Protein AF-A0A3N5MN33-F1 (afdb_monomer)

Solvent-accessible surface area (backbone atoms only — not comparable to full-atom values): 5047 Å² total; per-residue (Å²): 129,91,70,48,53,79,38,58,36,90,40,32,30,24,33,68,89,65,54,50,27,38,59,73,56,95,47,33,31,31,34,60,86,83,36,50,74,44,83,46,56,82,87,47,63,53,47,78,64,48,70,69,57,51,50,50,36,31,76,70,64,37,28,65,50,70,63,99,57,39,34,22,25,44,92,63,66,76,78,83,73,81,78,86,127

Structure (mmCIF, N/CA/C/O backbone):
data_AF-A0A3N5MN33-F1
#
_entry.id   AF-A0A3N5MN33-F1
#
loop_
_atom_site.group_PDB
_atom_site.id
_atom_site.type_symbol
_atom_site.label_atom_id
_atom_site.label_alt_id
_atom_site.label_comp_id
_atom_site.label_asym_id
_atom_site.label_entity_id
_atom_site.label_seq_id
_atom_site.pdbx_PDB_ins_code
_atom_site.Cartn_x
_atom_site.Cartn_y
_atom_site.Cartn_z
_atom_site.occupancy
_atom_site.B_iso_or_equiv
_atom_site.auth_seq_id
_atom_site.auth_comp_id
_atom_site.auth_asym_id
_atom_site.auth_atom_id
_atom_site.pdbx_PDB_model_num
ATOM 1 N N . MET A 1 1 ? -9.600 -16.572 13.216 1.00 47.69 1 MET A N 1
ATOM 2 C CA . MET A 1 1 ? -8.450 -16.843 12.329 1.00 47.69 1 MET A CA 1
ATOM 3 C C . MET A 1 1 ? -8.316 -15.628 11.439 1.00 47.69 1 MET A C 1
ATOM 5 O O . MET A 1 1 ? -9.329 -15.242 10.873 1.00 47.69 1 MET A O 1
ATOM 9 N N . THR A 1 2 ? -7.159 -14.974 11.378 1.00 51.59 2 THR A N 1
ATOM 10 C CA . THR A 1 2 ? -6.985 -13.847 10.453 1.00 51.59 2 THR A CA 1
ATOM 11 C C . THR A 1 2 ? -6.988 -14.414 9.036 1.00 51.59 2 THR A C 1
ATOM 13 O O . THR A 1 2 ? -6.086 -15.163 8.672 1.00 51.59 2 THR A O 1
ATOM 16 N N . SER A 1 3 ? -8.057 -14.167 8.283 1.00 71.06 3 SER A N 1
ATOM 17 C CA . SER A 1 3 ? -8.200 -14.611 6.899 1.00 71.06 3 SER A CA 1
ATOM 18 C C . SER A 1 3 ? -7.574 -13.571 5.978 1.00 71.06 3 SER A C 1
ATOM 20 O O . SER A 1 3 ? -8.074 -12.460 5.885 1.00 71.06 3 SER A O 1
ATOM 22 N N . GLY A 1 4 ? -6.480 -13.898 5.302 1.00 80.12 4 GLY A N 1
ATOM 23 C CA . GLY A 1 4 ? -5.846 -12.982 4.356 1.00 80.12 4 GLY A CA 1
ATOM 24 C C . GLY A 1 4 ? -4.378 -13.306 4.130 1.00 80.12 4 GLY A C 1
ATOM 25 O O . GLY A 1 4 ? -3.764 -14.026 4.916 1.00 80.12 4 GLY A O 1
ATOM 26 N N . VAL A 1 5 ? -3.824 -12.775 3.047 1.00 90.06 5 VAL A N 1
ATOM 27 C CA . VAL A 1 5 ? -2.402 -12.861 2.725 1.00 90.06 5 VAL A CA 1
ATOM 28 C C . VAL A 1 5 ? -1.673 -11.783 3.533 1.00 90.06 5 VAL A C 1
ATOM 30 O O . VAL A 1 5 ? -1.952 -10.597 3.334 1.00 90.06 5 VAL A O 1
ATOM 33 N N . PRO A 1 6 ? -0.785 -12.153 4.472 1.00 94.31 6 PRO A N 1
ATOM 34 C CA . PRO A 1 6 ? -0.057 -11.179 5.268 1.00 94.31 6 PRO A CA 1
ATOM 35 C C . PRO A 1 6 ? 1.037 -10.518 4.427 1.00 94.31 6 PRO A C 1
ATOM 37 O O . PRO A 1 6 ? 1.870 -11.196 3.828 1.00 94.31 6 PRO A O 1
ATOM 40 N N . VAL A 1 7 ? 1.059 -9.188 4.433 1.00 94.31 7 VAL A N 1
ATOM 41 C CA . VAL A 1 7 ? 2.095 -8.372 3.794 1.00 94.31 7 VAL A CA 1
ATOM 42 C C . VAL A 1 7 ? 2.692 -7.417 4.821 1.00 94.31 7 VAL A C 1
ATOM 44 O O . VAL A 1 7 ? 1.983 -6.835 5.647 1.00 94.31 7 VAL A O 1
ATOM 47 N N . THR A 1 8 ? 4.014 -7.251 4.778 1.00 96.00 8 THR A N 1
ATOM 48 C CA . THR A 1 8 ? 4.723 -6.261 5.595 1.00 96.00 8 THR A CA 1
ATOM 49 C C . THR A 1 8 ? 4.225 -4.865 5.242 1.00 96.00 8 THR A C 1
ATOM 51 O O . THR A 1 8 ? 4.348 -4.430 4.101 1.00 96.00 8 THR A O 1
ATOM 54 N N . ARG A 1 9 ? 3.710 -4.118 6.223 1.00 96.88 9 ARG A N 1
ATOM 55 C CA . ARG A 1 9 ? 3.154 -2.773 5.998 1.00 96.88 9 ARG A CA 1
ATOM 56 C C . ARG A 1 9 ? 4.172 -1.800 5.400 1.00 96.88 9 ARG A C 1
ATOM 58 O O . ARG A 1 9 ? 3.793 -0.927 4.634 1.00 96.88 9 ARG A O 1
ATOM 65 N N . GLY A 1 10 ? 5.457 -1.972 5.711 1.00 96.56 10 GLY A N 1
ATOM 66 C CA . GLY A 1 10 ? 6.543 -1.182 5.124 1.00 96.56 10 GLY A CA 1
ATOM 67 C C . GLY A 1 10 ? 6.726 -1.365 3.612 1.00 96.56 10 GLY A C 1
ATOM 68 O O . GLY A 1 10 ? 7.400 -0.548 3.001 1.00 96.56 10 GLY A O 1
ATOM 69 N N . TRP A 1 11 ? 6.132 -2.398 3.010 1.00 96.62 11 TRP A N 1
ATOM 70 C CA . TRP A 1 11 ? 6.109 -2.599 1.555 1.00 96.62 11 TRP A CA 1
ATOM 71 C C . TRP A 1 11 ? 4.861 -2.009 0.903 1.00 96.62 11 TRP A C 1
ATOM 73 O O . TRP A 1 11 ? 4.733 -2.042 -0.313 1.00 96.62 11 TRP A O 1
ATOM 83 N N . VAL A 1 12 ? 3.928 -1.477 1.694 1.00 97.88 12 VAL A N 1
ATOM 84 C CA . VAL A 1 12 ? 2.697 -0.871 1.197 1.00 97.88 12 VAL A CA 1
ATOM 85 C C . VAL A 1 12 ? 2.837 0.645 1.249 1.00 97.88 12 VAL A C 1
ATOM 87 O O . VAL A 1 12 ? 3.114 1.228 2.301 1.00 97.88 12 VAL A O 1
ATOM 90 N N . PHE A 1 13 ? 2.636 1.305 0.115 1.00 98.38 13 PHE A N 1
ATOM 91 C CA . PHE A 1 13 ? 2.790 2.753 0.006 1.00 98.38 13 PHE A CA 1
ATOM 92 C C . PHE A 1 13 ? 1.841 3.346 -1.032 1.00 98.38 13 PHE A C 1
ATOM 94 O O . PHE A 1 13 ? 1.135 2.629 -1.738 1.00 98.38 13 PHE A O 1
ATOM 101 N N . VAL A 1 14 ? 1.789 4.675 -1.077 1.00 98.38 14 VAL A N 1
ATOM 102 C CA . VAL A 1 14 ? 0.930 5.430 -1.987 1.00 98.38 14 VAL A CA 1
ATOM 103 C C . VAL A 1 14 ? 1.797 6.099 -3.045 1.00 98.38 14 VAL A C 1
ATOM 105 O O . VAL A 1 14 ? 2.760 6.800 -2.711 1.00 98.38 14 VAL A O 1
ATOM 108 N N . LEU A 1 15 ? 1.458 5.891 -4.316 1.00 97.81 15 LEU A N 1
ATOM 109 C CA . LEU A 1 15 ? 2.094 6.575 -5.442 1.00 97.81 15 LEU A CA 1
ATOM 110 C C . LEU A 1 15 ? 1.715 8.061 -5.462 1.00 97.81 15 LEU A C 1
ATOM 112 O O . LEU A 1 15 ? 0.699 8.467 -4.897 1.00 97.81 15 LEU A O 1
ATOM 116 N N . LYS A 1 16 ? 2.490 8.897 -6.162 1.00 97.81 16 LYS A N 1
ATOM 117 C CA . LYS A 1 16 ? 2.143 10.320 -6.375 1.00 97.81 16 LYS A CA 1
ATOM 118 C C . LYS A 1 16 ? 0.769 10.521 -7.020 1.00 97.81 16 LYS A C 1
ATOM 120 O O . LYS A 1 16 ? 0.149 11.563 -6.829 1.00 97.81 16 LYS A O 1
ATOM 125 N N . THR A 1 17 ? 0.312 9.530 -7.775 1.00 96.00 17 THR A N 1
ATOM 126 C CA . THR A 1 17 ? -0.987 9.476 -8.452 1.00 96.00 17 THR A CA 1
ATOM 127 C C . THR A 1 17 ? -2.140 9.061 -7.525 1.00 96.00 17 THR A C 1
ATOM 129 O O . THR A 1 17 ? -3.299 9.273 -7.871 1.00 96.00 17 THR A O 1
ATOM 132 N N . GLY A 1 18 ? -1.841 8.588 -6.308 1.00 96.50 18 GLY A N 1
ATOM 133 C CA . GLY A 1 18 ? -2.815 8.316 -5.247 1.00 96.50 18 GLY A CA 1
ATOM 134 C C . GLY A 1 18 ? -3.174 6.843 -5.051 1.00 96.50 18 GLY A C 1
ATOM 135 O O . GLY A 1 18 ? -3.835 6.514 -4.067 1.00 96.50 18 GLY A O 1
ATOM 136 N N . GLU A 1 19 ? -2.736 5.947 -5.932 1.00 97.31 19 GLU A N 1
ATOM 137 C CA . GLU A 1 19 ? -2.977 4.512 -5.791 1.00 97.31 19 GLU A CA 1
ATOM 138 C C . GLU A 1 19 ? -2.142 3.908 -4.665 1.00 97.31 19 GLU A C 1
ATOM 140 O O . GLU A 1 19 ? -0.968 4.244 -4.479 1.00 97.31 19 GLU A O 1
ATOM 145 N N . VAL A 1 20 ? -2.755 2.974 -3.937 1.00 97.88 20 VAL A N 1
ATOM 146 C CA . VAL A 1 20 ? -2.091 2.194 -2.892 1.00 97.88 20 VAL A CA 1
ATOM 147 C C . VAL A 1 20 ? -1.554 0.908 -3.508 1.00 97.88 20 VAL A C 1
ATOM 149 O O . VAL A 1 20 ? -2.312 0.126 -4.089 1.00 97.88 20 VAL A O 1
ATOM 152 N N . VAL A 1 21 ? -0.253 0.687 -3.363 1.00 97.75 21 VAL A N 1
ATOM 153 C CA . VAL A 1 21 ? 0.464 -0.409 -4.016 1.00 97.75 21 VAL A CA 1
ATOM 154 C C . VAL A 1 21 ? 1.303 -1.219 -3.028 1.00 97.75 21 VAL A C 1
ATOM 156 O O . VAL A 1 21 ? 1.626 -0.739 -1.941 1.00 97.75 21 VAL A O 1
ATOM 159 N N . ILE A 1 22 ? 1.663 -2.443 -3.419 1.00 96.69 22 ILE A N 1
ATOM 160 C CA . ILE A 1 22 ? 2.652 -3.299 -2.743 1.00 96.69 22 ILE A CA 1
ATOM 161 C C . ILE A 1 22 ? 3.943 -3.285 -3.559 1.00 96.69 22 ILE A C 1
ATOM 163 O O . ILE A 1 22 ? 3.888 -3.517 -4.767 1.00 96.69 22 ILE A O 1
ATOM 167 N N . ASP A 1 23 ? 5.080 -3.063 -2.904 1.00 95.25 23 ASP A N 1
ATOM 168 C CA . ASP A 1 23 ? 6.412 -3.272 -3.469 1.00 95.25 23 ASP A CA 1
ATOM 169 C C . ASP A 1 23 ? 6.761 -4.763 -3.511 1.00 95.25 23 ASP A C 1
ATOM 171 O O . ASP A 1 23 ? 6.752 -5.441 -2.480 1.00 95.25 23 ASP A O 1
ATOM 175 N N . TRP A 1 24 ? 7.100 -5.262 -4.698 1.00 90.50 24 TRP A N 1
ATOM 176 C CA . TRP A 1 24 ? 7.603 -6.621 -4.897 1.00 90.50 24 TRP A CA 1
ATOM 177 C C . TRP A 1 24 ? 9.116 -6.666 -5.144 1.00 90.50 24 TRP A C 1
ATOM 179 O O . TRP A 1 24 ? 9.635 -7.721 -5.504 1.00 90.50 24 TRP A O 1
ATOM 189 N N . ALA A 1 25 ? 9.813 -5.548 -4.922 1.00 86.38 25 ALA A N 1
ATOM 190 C CA . ALA A 1 25 ? 11.178 -5.29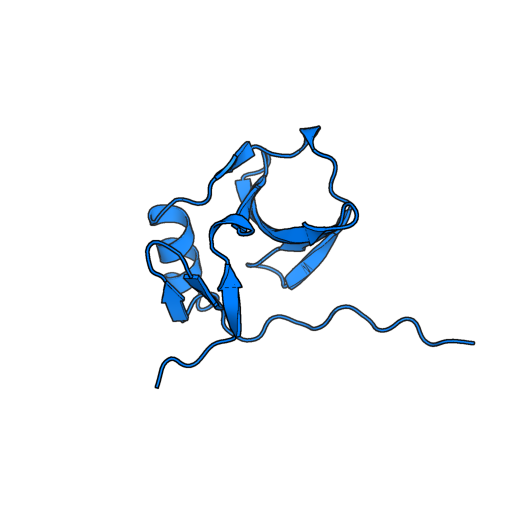2 -5.360 1.00 86.38 25 ALA A CA 1
ATOM 191 C C . ALA A 1 25 ? 11.316 -5.297 -6.898 1.00 86.38 25 ALA A C 1
ATOM 193 O O . ALA A 1 25 ? 10.331 -5.301 -7.641 1.00 86.38 25 ALA A O 1
ATOM 194 N N . ASP A 1 26 ? 12.557 -5.206 -7.387 1.00 88.31 26 ASP A 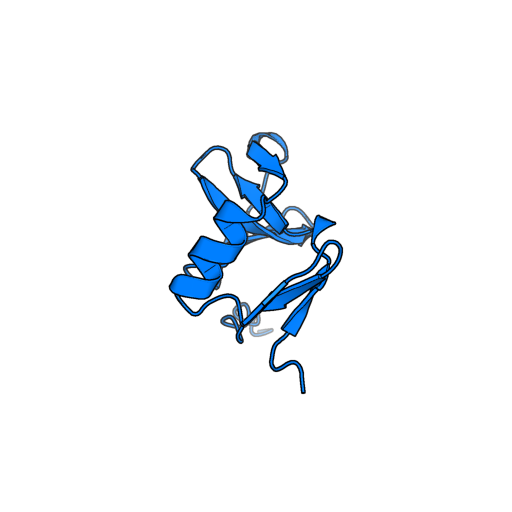N 1
ATOM 195 C CA . ASP A 1 26 ? 12.911 -5.260 -8.815 1.00 88.31 26 ASP A CA 1
ATOM 196 C C . ASP A 1 26 ? 12.149 -4.262 -9.711 1.00 88.31 26 ASP A C 1
ATOM 198 O 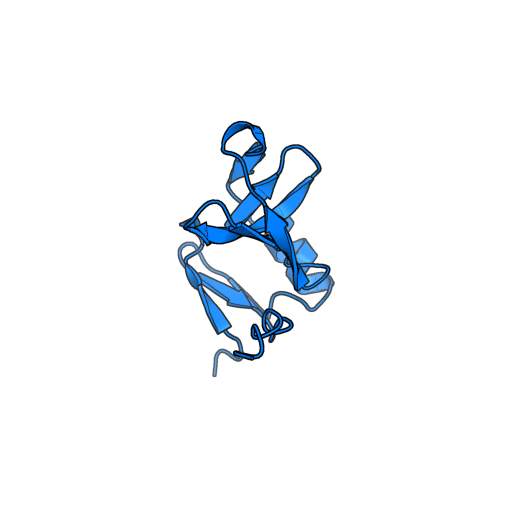O . ASP A 1 26 ? 11.851 -4.537 -10.876 1.00 88.31 26 ASP A O 1
ATOM 202 N N . GLY A 1 27 ? 11.823 -3.084 -9.164 1.00 92.00 27 GLY A N 1
ATOM 203 C CA . GLY A 1 27 ? 11.117 -2.030 -9.897 1.00 92.00 27 GLY A CA 1
ATOM 204 C C . GLY A 1 27 ? 9.699 -2.435 -10.299 1.00 92.00 27 GLY A C 1
ATOM 205 O O . GLY A 1 27 ? 9.219 -2.039 -11.364 1.00 92.00 27 GLY A O 1
ATOM 206 N N . ARG A 1 28 ? 9.027 -3.256 -9.485 1.00 95.19 28 ARG A N 1
ATOM 207 C CA . ARG A 1 28 ? 7.660 -3.711 -9.736 1.00 95.19 28 ARG A CA 1
ATOM 208 C C . ARG A 1 28 ? 6.778 -3.502 -8.519 1.00 95.19 28 ARG A C 1
ATOM 210 O O . ARG A 1 28 ? 7.095 -3.934 -7.416 1.00 95.19 28 ARG A O 1
ATOM 217 N N . VAL A 1 29 ? 5.608 -2.927 -8.767 1.00 96.69 29 VAL A N 1
ATOM 218 C CA . VAL A 1 29 ? 4.558 -2.790 -7.759 1.00 96.69 29 VAL A CA 1
ATOM 219 C C . VAL A 1 29 ? 3.256 -3.404 -8.250 1.00 96.69 29 VAL A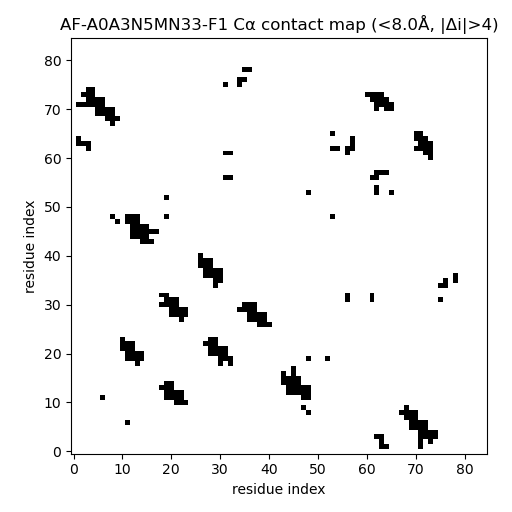 C 1
ATOM 221 O O . VAL A 1 29 ? 3.037 -3.544 -9.457 1.00 96.69 29 VAL A O 1
ATOM 224 N N . GLN A 1 30 ? 2.387 -3.768 -7.313 1.00 95.38 30 GLN A N 1
ATOM 225 C CA . GLN A 1 30 ? 1.029 -4.224 -7.601 1.00 95.38 30 GLN A CA 1
ATOM 226 C C . GLN A 1 30 ? 0.010 -3.277 -6.979 1.00 95.38 30 GLN A C 1
ATOM 228 O O . GLN A 1 30 ? 0.076 -2.992 -5.785 1.00 95.38 30 GLN A O 1
ATOM 233 N N . ASP A 1 31 ? -0.945 -2.819 -7.779 1.00 95.94 31 ASP A N 1
ATOM 234 C CA . ASP A 1 31 ? -2.087 -2.042 -7.309 1.00 95.94 31 ASP A CA 1
ATOM 235 C C . ASP A 1 31 ? -3.014 -2.916 -6.460 1.00 95.94 31 ASP A C 1
ATOM 237 O O . ASP A 1 31 ? -3.459 -3.974 -6.903 1.00 95.94 31 ASP A O 1
ATOM 241 N N . ILE A 1 32 ? -3.311 -2.492 -5.230 1.00 95.88 32 ILE A N 1
ATOM 242 C CA . ILE A 1 32 ? -4.141 -3.286 -4.311 1.00 95.88 32 ILE A CA 1
ATOM 243 C C . ILE A 1 32 ? -5.624 -3.238 -4.709 1.00 95.88 32 ILE A C 1
ATOM 245 O O . ILE A 1 32 ? -6.381 -4.171 -4.430 1.00 95.88 32 ILE A O 1
ATOM 249 N N . MET A 1 33 ? -6.063 -2.157 -5.355 1.00 93.69 33 MET A N 1
ATOM 250 C CA . MET A 1 33 ? -7.448 -1.978 -5.771 1.00 93.69 33 MET A CA 1
ATOM 251 C C . MET A 1 33 ? -7.773 -2.769 -7.039 1.00 93.69 33 MET A C 1
ATOM 253 O O . MET A 1 33 ? -8.808 -3.441 -7.074 1.00 93.69 33 MET A O 1
ATOM 257 N N . SER A 1 34 ? -6.927 -2.699 -8.070 1.00 92.38 34 SER A N 1
ATOM 258 C CA . SER A 1 34 ? -7.150 -3.405 -9.338 1.00 92.38 34 SER A CA 1
ATOM 259 C C . SER A 1 34 ? -6.520 -4.798 -9.367 1.00 92.38 34 SER A C 1
ATOM 261 O O . SER A 1 34 ? -7.081 -5.709 -9.972 1.00 92.38 34 SER A O 1
ATOM 263 N N . GLY A 1 35 ? -5.409 -4.995 -8.656 1.00 91.81 35 GLY A N 1
ATOM 264 C CA . GLY A 1 35 ? -4.583 -6.197 -8.738 1.00 91.81 35 GLY A CA 1
ATOM 265 C C . GLY A 1 35 ? -3.516 -6.139 -9.833 1.00 91.81 35 GLY A C 1
ATOM 266 O O . GLY A 1 35 ? -2.757 -7.099 -9.970 1.00 91.81 35 GLY A O 1
ATOM 267 N N . ASP A 1 36 ? -3.436 -5.049 -10.601 1.00 92.31 36 ASP A N 1
ATOM 268 C CA . ASP A 1 36 ? -2.530 -4.949 -11.745 1.00 92.31 36 ASP A CA 1
ATOM 269 C C . ASP A 1 36 ? -1.083 -4.725 -11.319 1.00 92.31 36 ASP A C 1
ATOM 271 O O . ASP A 1 36 ? -0.778 -3.906 -10.448 1.00 92.31 36 ASP A O 1
ATOM 275 N N . PHE A 1 37 ? -0.175 -5.404 -12.015 1.00 92.44 37 PHE A N 1
ATOM 276 C CA . PHE A 1 37 ? 1.257 -5.165 -11.903 1.00 92.44 37 PHE A CA 1
ATOM 277 C C . PHE A 1 37 ? 1.675 -4.017 -12.811 1.00 92.44 37 PHE A C 1
ATOM 279 O O . PHE A 1 37 ? 1.256 -3.933 -13.965 1.00 92.44 37 PHE A O 1
ATOM 286 N N . ARG A 1 38 ? 2.559 -3.161 -12.308 1.00 92.88 38 ARG A N 1
ATOM 287 C CA . ARG A 1 38 ? 3.136 -2.059 -13.076 1.00 92.88 38 ARG A CA 1
ATOM 288 C C . ARG A 1 38 ? 4.616 -1.889 -12.761 1.00 92.88 38 ARG A C 1
ATOM 290 O O . ARG A 1 38 ? 5.089 -2.273 -11.689 1.00 92.88 38 ARG A O 1
ATOM 297 N N . VAL A 1 39 ? 5.338 -1.336 -13.731 1.00 94.19 39 VAL A N 1
ATOM 298 C CA . VAL A 1 39 ? 6.721 -0.895 -13.534 1.00 94.19 39 VAL A CA 1
ATOM 299 C C . VAL A 1 39 ? 6.710 0.266 -12.546 1.00 94.19 39 VAL A C 1
ATOM 301 O O . VAL A 1 39 ? 5.815 1.109 -12.588 1.00 94.19 39 VAL A O 1
ATOM 304 N N . TYR A 1 40 ? 7.694 0.277 -11.663 1.00 94.44 40 TYR A N 1
ATOM 305 C CA . TYR A 1 40 ? 7.867 1.267 -10.620 1.00 94.44 40 TYR A CA 1
ATOM 306 C C . TYR A 1 40 ? 9.254 1.892 -10.716 1.00 94.44 40 TYR A C 1
ATOM 308 O O . TYR A 1 40 ? 10.265 1.191 -10.790 1.00 94.44 40 TYR A O 1
ATOM 316 N N . ASP A 1 41 ? 9.279 3.219 -10.703 1.00 94.06 41 ASP A N 1
ATOM 317 C CA . ASP A 1 41 ? 10.472 4.037 -10.541 1.00 94.06 41 ASP A CA 1
ATOM 318 C C . ASP A 1 41 ? 10.366 4.753 -9.188 1.00 94.06 41 ASP A C 1
ATOM 320 O O . ASP A 1 41 ? 9.292 5.214 -8.803 1.00 94.06 41 ASP A O 1
ATOM 324 N N . GLU A 1 42 ? 11.473 4.875 -8.455 1.00 92.62 42 G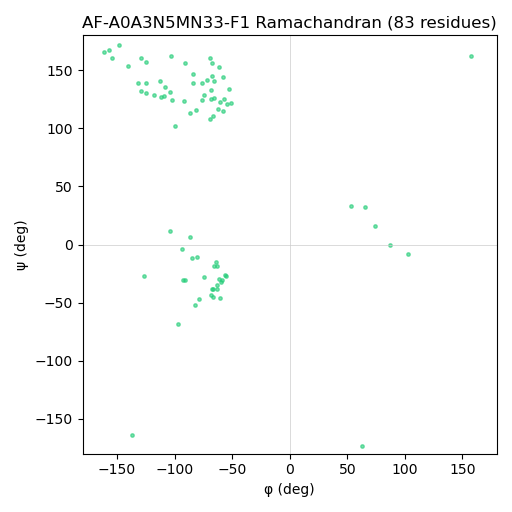LU A N 1
ATOM 325 C CA . GLU A 1 42 ? 11.495 5.517 -7.134 1.00 92.62 42 GLU A CA 1
ATOM 326 C C . GLU A 1 42 ? 10.934 6.951 -7.171 1.00 92.62 42 GLU A C 1
ATOM 328 O O . GLU A 1 42 ? 10.334 7.423 -6.203 1.00 92.62 42 GLU A O 1
ATOM 333 N N . LYS A 1 43 ? 11.030 7.639 -8.318 1.00 96.00 43 LYS A N 1
ATOM 334 C CA . LYS A 1 43 ? 10.429 8.968 -8.506 1.00 96.00 43 LYS A CA 1
ATOM 335 C C . LYS A 1 43 ? 8.900 8.973 -8.403 1.00 96.00 43 LYS A C 1
ATOM 337 O O . LYS A 1 43 ? 8.333 10.052 -8.221 1.00 96.00 43 LYS A O 1
ATOM 342 N N . ASP A 1 44 ? 8.240 7.827 -8.542 1.00 96.50 44 ASP A N 1
ATOM 343 C CA . ASP A 1 44 ? 6.783 7.687 -8.488 1.00 96.50 44 ASP A CA 1
ATOM 344 C C . ASP A 1 44 ? 6.276 7.536 -7.046 1.00 96.50 44 ASP A C 1
ATOM 346 O O . ASP A 1 44 ? 5.076 7.684 -6.788 1.00 96.50 44 ASP A O 1
ATOM 350 N N . TYR A 1 45 ? 7.187 7.312 -6.089 1.00 97.38 45 TYR A N 1
ATOM 351 C CA . TYR A 1 45 ? 6.878 7.273 -4.665 1.00 97.38 45 TYR A CA 1
ATOM 352 C C . TYR A 1 45 ? 6.214 8.575 -4.202 1.00 97.38 45 TYR A C 1
ATOM 354 O O . TYR A 1 45 ? 6.754 9.673 -4.377 1.00 97.38 45 TYR A O 1
ATOM 362 N N . GLY A 1 46 ? 5.038 8.453 -3.585 1.00 98.19 46 GLY A N 1
ATOM 363 C CA . GLY A 1 46 ? 4.322 9.568 -2.977 1.00 98.19 46 GLY A CA 1
ATOM 364 C C . GLY A 1 46 ? 4.585 9.650 -1.478 1.00 98.19 46 GLY A C 1
ATOM 365 O O . GLY A 1 46 ? 5.202 10.600 -0.996 1.00 98.19 46 GLY A O 1
ATOM 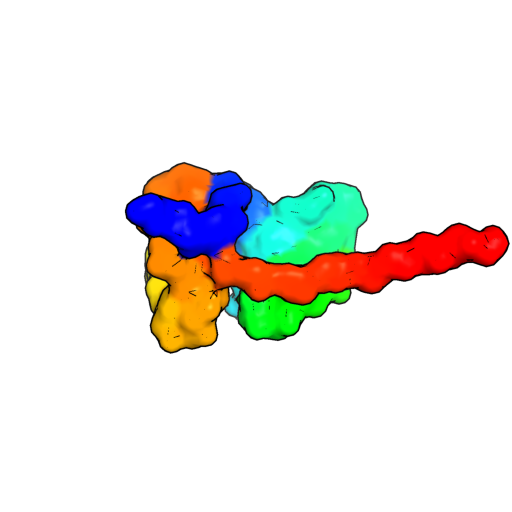366 N N . ARG A 1 47 ? 4.075 8.669 -0.726 1.00 98.06 47 ARG A N 1
ATOM 367 C CA . ARG A 1 47 ? 4.167 8.636 0.742 1.00 98.06 47 ARG A CA 1
ATOM 368 C C . ARG A 1 47 ? 3.922 7.232 1.313 1.00 98.06 47 ARG A C 1
ATOM 370 O O . ARG A 1 47 ? 3.333 6.399 0.624 1.00 98.06 47 ARG A O 1
ATOM 377 N N . PRO A 1 48 ? 4.260 6.984 2.593 1.00 98.06 48 PRO A N 1
ATOM 378 C CA . PRO A 1 48 ? 3.880 5.748 3.268 1.00 98.06 48 PRO A CA 1
ATOM 379 C C . PRO A 1 48 ? 2.357 5.597 3.347 1.00 98.06 48 PRO A C 1
ATOM 381 O O . PRO A 1 48 ? 1.625 6.597 3.404 1.00 98.06 48 PRO A O 1
ATOM 384 N N . VAL A 1 49 ? 1.886 4.350 3.411 1.00 98.25 49 VAL A N 1
ATOM 385 C CA . VAL A 1 49 ? 0.465 4.059 3.620 1.00 98.25 49 VAL A CA 1
ATOM 386 C C . VAL A 1 49 ? 0.014 4.460 5.029 1.00 98.25 49 VAL A C 1
ATOM 388 O O . VAL A 1 49 ? 0.651 4.139 6.040 1.00 98.25 49 VAL A O 1
ATOM 391 N N . GLN A 1 50 ? -1.112 5.160 5.108 1.00 98.31 50 GLN A N 1
ATOM 392 C CA . GLN A 1 50 ? -1.733 5.592 6.356 1.00 98.31 50 GLN A CA 1
ATOM 393 C C . GLN A 1 50 ? -2.936 4.709 6.691 1.00 98.31 50 GLN A C 1
ATOM 395 O O . GLN A 1 50 ? -3.482 4.019 5.833 1.00 98.31 50 GLN A O 1
ATOM 400 N N . ASP A 1 51 ? -3.372 4.744 7.951 1.00 98.44 51 ASP A N 1
ATOM 401 C CA . ASP A 1 51 ? -4.531 3.962 8.401 1.00 98.44 51 ASP A CA 1
ATOM 402 C C . ASP A 1 51 ? -5.804 4.330 7.627 1.00 98.44 51 ASP A C 1
ATOM 404 O O . ASP A 1 51 ? -6.625 3.466 7.355 1.00 98.44 51 ASP A O 1
ATOM 408 N N . THR A 1 52 ? -5.943 5.588 7.202 1.00 98.12 52 THR A N 1
ATOM 409 C CA . THR A 1 52 ? -7.058 6.047 6.362 1.00 98.12 52 THR A CA 1
ATOM 410 C C . THR A 1 52 ? -7.082 5.370 4.990 1.00 98.12 52 THR A C 1
ATOM 412 O O . THR A 1 52 ? -8.156 5.020 4.506 1.00 98.12 52 THR A O 1
ATOM 415 N N . ASP A 1 53 ? -5.921 5.134 4.372 1.00 98.19 53 ASP A N 1
ATOM 416 C CA . ASP A 1 53 ? -5.829 4.413 3.097 1.00 98.19 53 ASP A CA 1
ATOM 417 C C . ASP A 1 53 ? -6.209 2.938 3.278 1.00 98.19 53 ASP A C 1
ATOM 419 O O . ASP A 1 53 ? -6.960 2.376 2.480 1.00 98.19 53 ASP A O 1
ATOM 423 N N . LEU A 1 54 ? -5.712 2.315 4.352 1.00 97.88 54 LEU A N 1
ATOM 424 C CA . LEU A 1 54 ? -5.984 0.912 4.670 1.00 97.88 54 LEU A CA 1
ATOM 425 C C . LEU A 1 54 ? -7.454 0.685 5.029 1.00 97.88 54 LEU A C 1
ATOM 427 O O . LEU A 1 54 ? -8.041 -0.306 4.595 1.00 97.88 54 LEU A O 1
ATOM 431 N N . GLU A 1 55 ? -8.073 1.617 5.753 1.00 98.06 55 GLU A N 1
ATOM 432 C CA . GLU A 1 55 ? -9.499 1.564 6.065 1.00 98.06 55 GLU A CA 1
ATOM 433 C C . GLU A 1 55 ? -10.349 1.748 4.800 1.00 98.06 55 GLU A C 1
ATOM 435 O O . GLU A 1 55 ? -11.325 1.025 4.601 1.00 98.06 55 GLU A O 1
ATOM 440 N N . ASN A 1 56 ? -9.942 2.623 3.873 1.00 97.31 56 ASN A N 1
ATOM 441 C CA . ASN A 1 56 ? -10.587 2.723 2.562 1.00 97.31 56 ASN A CA 1
ATOM 442 C C . ASN A 1 56 ? -10.487 1.407 1.779 1.00 97.31 56 ASN A C 1
ATOM 444 O O . ASN A 1 56 ? -11.492 0.930 1.250 1.00 97.31 56 ASN A O 1
ATOM 448 N N . LEU A 1 57 ? -9.313 0.774 1.726 1.00 96.44 57 LEU A N 1
ATOM 449 C CA . LEU A 1 57 ? -9.147 -0.527 1.069 1.00 96.44 57 LEU A CA 1
ATOM 450 C C . LEU A 1 57 ? -9.970 -1.631 1.743 1.00 96.44 57 LEU A C 1
ATOM 452 O O . LEU A 1 57 ? -10.499 -2.509 1.060 1.00 96.44 57 LEU A O 1
ATOM 456 N N . ARG A 1 58 ? -10.114 -1.583 3.068 1.00 96.12 58 ARG A N 1
ATOM 457 C CA . ARG A 1 58 ? -10.945 -2.515 3.834 1.00 96.12 58 ARG A CA 1
ATOM 458 C C . ARG A 1 58 ? -12.426 -2.347 3.515 1.00 96.12 58 ARG A C 1
ATOM 460 O O . ARG A 1 58 ? -13.096 -3.335 3.223 1.00 96.12 58 ARG A O 1
ATOM 467 N N . ASN A 1 59 ? -12.910 -1.107 3.469 1.00 96.12 59 ASN A N 1
ATOM 468 C CA . ASN A 1 59 ? -14.282 -0.784 3.071 1.00 96.12 59 ASN A CA 1
ATOM 469 C C . ASN A 1 59 ? -14.591 -1.208 1.627 1.00 96.12 59 ASN A C 1
ATOM 471 O O . ASN A 1 59 ? -15.719 -1.585 1.325 1.00 96.12 59 ASN A O 1
ATOM 475 N N . ASN A 1 60 ? -13.582 -1.219 0.750 1.00 94.31 60 ASN A N 1
ATOM 476 C CA . ASN A 1 60 ? -13.682 -1.739 -0.618 1.00 94.31 60 ASN A CA 1
ATOM 477 C C . ASN A 1 60 ? -13.427 -3.258 -0.723 1.00 94.31 60 ASN A C 1
ATOM 479 O O . ASN A 1 60 ? -13.349 -3.803 -1.822 1.00 94.31 60 ASN A O 1
ATOM 483 N N . GLY A 1 61 ? -13.278 -3.961 0.402 1.00 92.81 61 GLY A N 1
ATOM 484 C CA . GLY A 1 61 ? -13.119 -5.413 0.438 1.00 92.81 61 GLY A CA 1
ATOM 485 C C . GLY A 1 61 ? -11.751 -5.926 -0.021 1.00 92.81 61 GLY A C 1
ATOM 486 O O . GLY A 1 61 ? -11.627 -7.114 -0.293 1.00 92.81 61 GLY A O 1
ATOM 487 N N . ARG A 1 62 ? -10.720 -5.080 -0.110 1.00 94.31 62 ARG A N 1
ATOM 488 C CA . ARG A 1 62 ? -9.354 -5.485 -0.501 1.00 94.31 62 ARG A CA 1
ATOM 489 C C . ARG A 1 62 ? -8.462 -5.835 0.684 1.00 94.31 62 ARG A C 1
ATOM 491 O O . ARG A 1 62 ? -7.611 -6.712 0.571 1.00 94.31 62 ARG A O 1
ATOM 498 N N . VAL A 1 63 ? -8.689 -5.200 1.828 1.00 95.62 63 VAL A N 1
ATOM 499 C CA . VAL A 1 63 ? -8.011 -5.497 3.098 1.00 95.62 63 VAL A CA 1
ATOM 500 C C . VAL A 1 63 ? -9.005 -6.187 4.032 1.00 95.62 63 VAL A C 1
ATOM 502 O O . VAL A 1 63 ? -10.153 -5.768 4.134 1.00 95.62 63 VAL A O 1
ATOM 505 N N . GLU A 1 64 ? -8.587 -7.250 4.712 1.00 95.38 64 GLU A N 1
ATOM 506 C CA . GLU A 1 64 ? -9.371 -7.867 5.789 1.00 95.38 64 GLU A CA 1
ATOM 507 C C . GLU A 1 64 ? -9.162 -7.100 7.103 1.00 95.38 64 GLU A C 1
ATOM 509 O O . GLU A 1 64 ? -10.113 -6.678 7.766 1.00 95.38 64 GLU A O 1
ATOM 514 N N . SER A 1 65 ? -7.895 -6.908 7.469 1.00 96.25 65 SER A N 1
ATOM 515 C CA . SER A 1 65 ? -7.456 -6.229 8.686 1.00 96.25 65 SER A CA 1
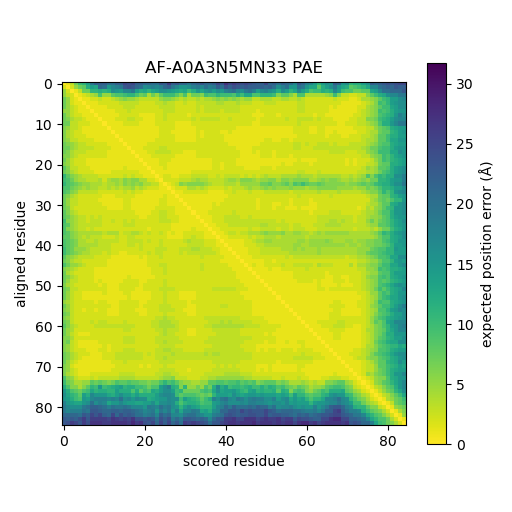ATOM 516 C C . SER A 1 65 ? -6.030 -5.703 8.526 1.00 96.25 65 SER A C 1
ATOM 518 O O . SER A 1 65 ? -5.317 -6.057 7.585 1.00 96.25 65 SER A O 1
ATOM 520 N N . TYR A 1 66 ? -5.595 -4.848 9.445 1.00 97.25 66 TYR A N 1
ATOM 521 C CA . TYR A 1 66 ? -4.227 -4.348 9.489 1.00 97.25 66 TYR A CA 1
ATOM 522 C C . TYR A 1 66 ? -3.848 -3.940 10.912 1.00 97.25 66 TYR A C 1
ATOM 524 O O . TYR A 1 66 ? -4.708 -3.697 11.759 1.00 97.25 66 TYR A O 1
ATOM 532 N N . ASP A 1 67 ? -2.548 -3.852 11.158 1.00 96.44 67 ASP A N 1
ATOM 533 C CA . ASP A 1 67 ? -1.973 -3.297 12.375 1.00 96.44 67 ASP A CA 1
ATOM 534 C C . ASP A 1 67 ? -0.764 -2.397 12.041 1.00 96.44 67 ASP A C 1
ATOM 536 O O . ASP A 1 67 ? -0.581 -1.933 10.909 1.00 96.44 67 ASP A O 1
ATOM 540 N N . ALA A 1 68 ? 0.058 -2.089 13.045 1.00 96.31 68 ALA A N 1
ATOM 541 C CA . ALA A 1 68 ? 1.232 -1.236 12.882 1.00 96.31 68 ALA A CA 1
ATOM 542 C C . ALA A 1 68 ? 2.328 -1.843 11.979 1.00 96.31 68 ALA A C 1
ATOM 544 O O . ALA A 1 68 ? 3.210 -1.117 11.524 1.00 96.31 68 ALA A O 1
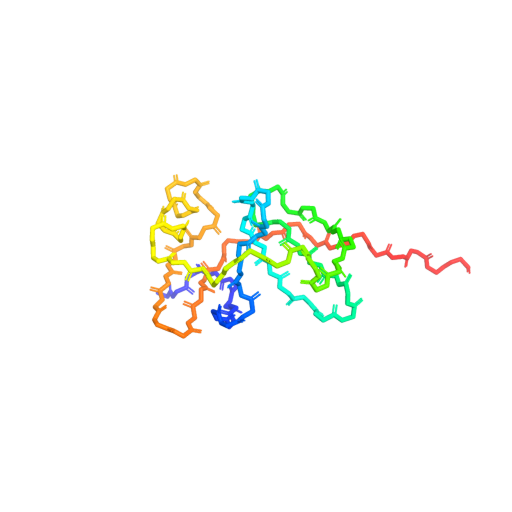ATOM 545 N N . ARG A 1 69 ? 2.318 -3.158 11.739 1.00 96.88 69 ARG A N 1
ATOM 546 C CA . ARG A 1 69 ? 3.387 -3.904 11.053 1.00 96.88 69 ARG A CA 1
ATOM 547 C C . ARG A 1 69 ? 2.894 -4.732 9.875 1.00 96.88 69 ARG A C 1
ATOM 549 O O . ARG A 1 69 ? 3.671 -4.966 8.950 1.00 96.88 69 ARG A O 1
ATOM 556 N N . THR A 1 70 ? 1.639 -5.160 9.888 1.00 96.94 70 THR A N 1
ATOM 557 C CA . THR A 1 70 ? 1.108 -6.113 8.915 1.00 96.94 70 THR A CA 1
ATOM 558 C C . THR A 1 70 ? -0.211 -5.627 8.333 1.00 96.94 70 THR A C 1
ATOM 560 O O . THR A 1 70 ? -1.074 -5.116 9.043 1.00 96.94 70 THR A O 1
ATOM 563 N N . VAL A 1 71 ? -0.370 -5.816 7.025 1.00 96.81 71 VAL A N 1
ATOM 564 C CA . VAL A 1 71 ? -1.636 -5.664 6.303 1.00 96.81 71 VAL A CA 1
ATOM 565 C C . VAL A 1 71 ? -2.069 -7.052 5.842 1.00 96.81 71 VAL A C 1
ATOM 567 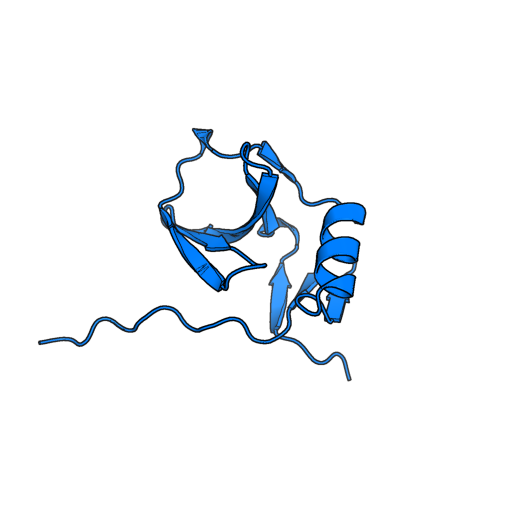O O . VAL A 1 71 ? -1.288 -7.765 5.216 1.00 96.81 71 VAL A O 1
ATOM 570 N N . TYR A 1 72 ? -3.297 -7.452 6.159 1.00 95.94 72 TYR A N 1
ATOM 571 C CA . TYR A 1 72 ? -3.866 -8.732 5.743 1.00 95.94 72 TYR A CA 1
ATOM 572 C C . TYR A 1 72 ? -4.767 -8.496 4.536 1.00 95.94 72 TYR A C 1
ATOM 574 O O . TYR A 1 72 ? -5.889 -8.008 4.668 1.00 95.94 72 TYR A O 1
ATOM 582 N N . LEU A 1 73 ? -4.261 -8.813 3.348 1.00 93.31 73 LEU A N 1
ATOM 583 C CA . LEU A 1 73 ? -4.970 -8.600 2.090 1.00 93.31 73 LEU A CA 1
ATOM 584 C C . LEU A 1 73 ? -5.926 -9.751 1.796 1.00 93.31 73 LEU A C 1
ATOM 586 O O . LEU A 1 73 ? -5.628 -10.913 2.078 1.00 93.31 73 LEU A O 1
ATOM 590 N N . ARG A 1 74 ? -7.055 -9.459 1.153 1.00 91.12 74 ARG A N 1
ATOM 591 C CA . ARG A 1 74 ? -7.787 -10.506 0.432 1.00 91.12 74 ARG A CA 1
ATOM 592 C C . ARG A 1 74 ? -6.955 -10.967 -0.775 1.00 91.12 74 ARG A C 1
ATOM 594 O O . ARG A 1 74 ? -6.117 -10.198 -1.244 1.00 91.12 74 ARG A O 1
ATOM 601 N N . PRO A 1 75 ? -7.164 -12.196 -1.285 1.00 81.69 75 PRO A N 1
ATOM 602 C CA . PRO A 1 75 ? -6.428 -12.688 -2.445 1.00 81.69 75 PRO A CA 1
ATOM 603 C C . PRO A 1 75 ? -6.490 -11.692 -3.610 1.00 81.69 75 PRO A C 1
ATOM 605 O O . PRO A 1 75 ? -7.576 -11.327 -4.067 1.00 81.69 75 PRO A O 1
ATOM 608 N N . LEU A 1 76 ? -5.318 -11.244 -4.056 1.00 77.69 76 LEU A N 1
ATOM 609 C CA . LEU A 1 76 ? -5.150 -10.460 -5.276 1.00 77.69 76 LEU A CA 1
ATOM 610 C C . LEU A 1 76 ? -4.896 -11.413 -6.456 1.00 77.69 76 LEU A C 1
ATOM 612 O O . LEU A 1 76 ? -4.439 -12.538 -6.231 1.00 77.69 76 LEU A O 1
ATOM 616 N N . PRO A 1 77 ? -5.184 -11.000 -7.703 1.00 71.81 77 PRO A N 1
ATOM 617 C CA . PRO A 1 77 ? -4.788 -11.758 -8.884 1.00 71.81 77 PRO A CA 1
ATOM 618 C C . PRO A 1 77 ? -3.287 -12.077 -8.853 1.00 71.81 77 PRO A C 1
ATOM 620 O O . PRO A 1 77 ? -2.467 -11.199 -8.568 1.00 71.81 77 PRO A O 1
ATOM 623 N N . GLU A 1 78 ? -2.925 -13.328 -9.145 1.00 64.25 78 GLU A N 1
ATOM 624 C CA . GLU A 1 78 ? -1.522 -13.691 -9.355 1.00 64.25 78 GLU A CA 1
ATOM 625 C C . GLU A 1 78 ? -1.001 -13.020 -10.640 1.00 64.25 78 GLU A C 1
ATOM 627 O O . GLU A 1 78 ? -1.755 -12.897 -11.613 1.00 64.25 78 GLU A O 1
ATOM 632 N N . PRO A 1 79 ? 0.276 -12.595 -10.683 1.00 60.69 79 PRO A N 1
ATOM 633 C CA . PRO A 1 79 ? 0.865 -12.084 -11.912 1.00 60.69 79 PRO A CA 1
ATOM 634 C C . PRO A 1 79 ? 0.777 -13.154 -13.010 1.00 60.69 79 PRO A C 1
ATOM 636 O O . PRO A 1 79 ? 0.962 -14.341 -12.714 1.00 60.69 79 PRO A O 1
ATOM 639 N N . PRO A 1 80 ? 0.546 -12.771 -14.281 1.00 60.22 80 PRO A N 1
ATOM 640 C CA . PRO A 1 80 ? 0.591 -13.716 -15.387 1.00 60.22 80 PRO A CA 1
ATOM 641 C C . PRO A 1 80 ? 1.938 -14.441 -15.372 1.00 60.22 80 PRO A C 1
ATOM 643 O O . PRO A 1 80 ? 2.997 -13.811 -15.434 1.00 60.22 80 PRO A O 1
ATOM 646 N N . ARG A 1 81 ? 1.912 -15.771 -15.258 1.00 64.38 81 ARG A N 1
ATOM 647 C CA . ARG A 1 81 ? 3.123 -16.580 -15.402 1.00 64.38 81 ARG A CA 1
ATOM 648 C C . ARG A 1 81 ? 3.589 -16.441 -16.845 1.00 64.38 81 ARG A C 1
ATOM 650 O O . ARG A 1 81 ? 2.806 -16.695 -17.756 1.00 64.38 81 ARG A O 1
ATOM 657 N N . ALA A 1 82 ? 4.847 -16.058 -17.052 1.00 57.19 82 ALA A N 1
ATOM 658 C CA . ALA A 1 82 ? 5.460 -16.224 -18.360 1.00 57.19 82 ALA A CA 1
ATOM 659 C C . ALA A 1 82 ? 5.398 -17.719 -18.699 1.00 57.19 82 ALA A C 1
ATOM 661 O O . ALA A 1 82 ? 5.978 -18.543 -17.987 1.00 57.19 82 ALA A O 1
ATOM 662 N N . THR A 1 83 ? 4.643 -18.085 -19.732 1.00 51.28 83 THR A N 1
ATOM 663 C CA . THR A 1 83 ? 4.803 -19.391 -20.361 1.00 51.28 83 THR A CA 1
ATOM 664 C C . THR A 1 83 ? 6.215 -19.418 -20.927 1.00 51.28 83 THR A C 1
ATOM 666 O O . THR A 1 83 ? 6.569 -18.576 -21.747 1.00 51.28 83 THR A O 1
ATOM 669 N N . ILE A 1 84 ? 7.045 -20.320 -20.408 1.00 51.97 84 ILE A N 1
ATOM 670 C CA . ILE A 1 84 ? 8.310 -20.668 -21.048 1.00 51.97 84 ILE A CA 1
ATOM 671 C C . ILE A 1 84 ? 7.915 -21.361 -22.358 1.00 51.97 84 ILE A C 1
ATOM 673 O O . ILE A 1 84 ? 7.332 -22.444 -22.293 1.00 51.97 84 ILE A O 1
ATOM 677 N N . ASP A 1 85 ? 8.162 -20.704 -23.491 1.00 46.25 85 ASP A N 1
ATOM 678 C CA . ASP A 1 85 ? 8.258 -21.333 -24.818 1.00 46.25 85 ASP A CA 1
ATOM 679 C C . ASP A 1 85 ? 9.718 -21.729 -25.085 1.00 46.25 85 ASP A C 1
ATOM 681 O O . ASP A 1 85 ? 10.621 -20.933 -24.722 1.00 46.25 85 ASP A O 1
#

Secondary structure (DSSP, 8-state):
---SEEEEGGGEEEETTS-EEEE-STTEEEETTT--EEE--GGGEEEEPPHHHHHHHHHTTSEEEE-SSEEEEPPPPPPPP----

Radius of gyration: 12.93 Å; Cα contacts (8 Å, |Δi|>4): 146; chains: 1; bounding box: 27×32×38 Å

Foldseek 3Di:
DQPADKDWQQQWAAWPVGFIWGDPPPQWIAGLLQLDIDGHDPNRGDGRDDPVNLVVCVVVVQFVDDDPTITGGHDGDDDDDPDDD

Nearest PDB structures (foldseek):
  9g6z-assembly1_A  TM=8.098E-01  e=6.453E+00  Caenorhabditis elegans
  8ycm-assembly1_A  TM=6.837E-01  e=2.147E+00  Homo sapiens
  4n0b-assembly2_C  TM=5.437E-01  e=8.241E+00  Bacillus subtilis
  1ouq-assembly1_A  TM=3.727E-01  e=4.753E+00  Punavirus P1

Sequence (85 aa):
MTSGVPVTRGWVFVLKTGEVVIDWADGRVQDIMSGDFRVYDEKDYGRPVQDTDLENLRNNGRVESYDARTVYLRPLPEPPRATID

Mean predicted aligned error: 5.19 Å

pLDDT: mean 89.7, std 13.66, range [46.25, 98.44]